Protein AF-A0A7X7X9L6-F1 (afdb_monomer)

Radius of gyration: 16.78 Å; Cα contacts (8 Å, |Δi|>4): 197; chains: 1; bounding box: 38×31×45 Å

Foldseek 3Di:
DKPDDQKDKAWDDAPDPDPPDRDDPFKTKIFIWGHDTPVGTDGPKIWMKGWDWDQDPPQGIWIWIFIDINNHTAKIWIARPVPRDTPDIDGPCPDDPDPD

Secondary structure (DSSP, 8-state):
--SS-SEEEEES--SSSSTT----SSEEEEEEEEESSSTTEEEEEEEEEEEEEEEETTTEEEEEEEEEETTEEEEEEEEETTT--EEEEEE---------

pLDDT: mean 84.01, std 15.4, range [44.22, 97.69]

Sequence (100 aa):
MASNYPIWHQVQACHYKSSKSYGGRNNSGETIYIGTSSKYSYKHCKILTTRREILHPKFGNCYIFRTSIDDIVLKESLVRIKDKQLVQQRTKLNRIKGLK

Structure (mmCIF, N/CA/C/O backbone):
data_AF-A0A7X7X9L6-F1
#
_entry.id   AF-A0A7X7X9L6-F1
#
loop_
_atom_site.group_PDB
_atom_site.id
_atom_site.type_symbol
_atom_site.label_atom_id
_atom_site.label_alt_id
_atom_site.label_comp_id
_atom_site.label_asym_id
_atom_site.label_entity_id
_atom_site.label_seq_id
_atom_site.pdbx_PDB_ins_code
_atom_site.Cartn_x
_atom_site.Cartn_y
_atom_site.Cartn_z
_atom_site.occupancy
_atom_site.B_iso_or_equiv
_atom_site.auth_seq_id
_atom_site.auth_comp_id
_atom_site.auth_asym_id
_atom_site.auth_atom_id
_atom_site.pdbx_PDB_model_num
ATOM 1 N N . MET A 1 1 ? 5.148 14.473 -21.235 1.00 44.22 1 MET A N 1
ATOM 2 C CA . MET A 1 1 ? 5.808 14.667 -19.923 1.00 44.22 1 MET A CA 1
ATOM 3 C C . MET A 1 1 ? 6.693 13.468 -19.611 1.00 44.22 1 MET A C 1
ATOM 5 O O . MET A 1 1 ? 6.404 12.695 -18.715 1.00 44.22 1 MET A O 1
ATOM 9 N N . ALA A 1 2 ? 7.740 13.272 -20.401 1.00 48.62 2 ALA A N 1
ATOM 10 C CA . ALA A 1 2 ? 8.668 12.166 -20.216 1.00 48.62 2 ALA A CA 1
ATOM 11 C C . ALA A 1 2 ? 10.023 12.645 -20.713 1.00 48.62 2 ALA A C 1
ATOM 13 O O . ALA A 1 2 ? 10.366 12.503 -21.884 1.00 48.62 2 ALA A O 1
ATOM 14 N N . SER A 1 3 ? 10.705 13.357 -19.834 1.00 47.53 3 SER A N 1
ATOM 15 C CA . SER A 1 3 ? 11.999 13.957 -20.090 1.00 47.53 3 SER A CA 1
ATOM 16 C C . SER A 1 3 ? 12.734 13.941 -18.751 1.00 47.53 3 SER A C 1
ATOM 18 O O . SER A 1 3 ? 12.239 14.492 -17.773 1.00 47.53 3 SER A O 1
ATOM 20 N N . ASN A 1 4 ? 13.867 13.238 -18.718 1.00 61.69 4 ASN A N 1
ATOM 21 C CA . ASN A 1 4 ? 14.915 13.252 -17.690 1.00 61.69 4 ASN A CA 1
ATOM 22 C C . ASN A 1 4 ? 14.798 12.485 -16.362 1.00 61.69 4 ASN A C 1
ATOM 24 O O . ASN A 1 4 ? 15.796 12.456 -15.645 1.00 61.69 4 ASN A O 1
ATOM 28 N N . TYR A 1 5 ? 13.692 11.822 -16.022 1.00 76.94 5 TYR A N 1
ATOM 29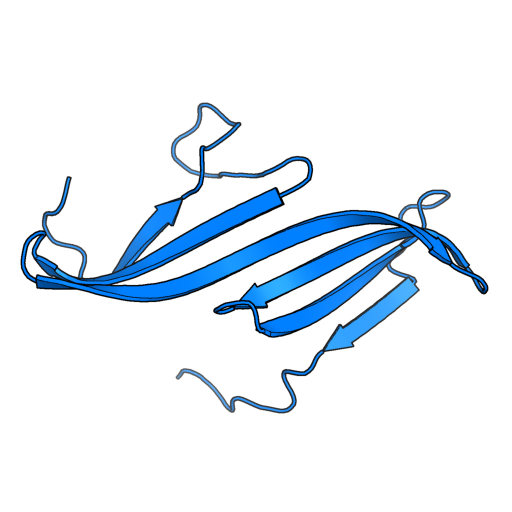 C CA . TYR A 1 5 ? 13.625 11.069 -14.758 1.00 76.94 5 TYR A CA 1
ATOM 30 C C . TYR A 1 5 ? 13.682 9.554 -14.997 1.00 76.94 5 TYR A C 1
ATOM 32 O O . TYR A 1 5 ? 12.720 9.008 -15.540 1.00 76.94 5 TYR A O 1
ATOM 40 N N . PRO A 1 6 ? 14.771 8.863 -14.591 1.00 84.94 6 PRO A N 1
ATOM 41 C CA . PRO A 1 6 ? 14.909 7.418 -14.782 1.00 84.94 6 PRO A CA 1
ATOM 42 C C . PRO A 1 6 ? 13.925 6.596 -13.942 1.00 84.94 6 PRO A C 1
ATOM 44 O O . PRO A 1 6 ? 13.712 5.417 -14.214 1.00 84.94 6 PRO A O 1
ATOM 47 N N . ILE A 1 7 ? 13.335 7.221 -12.922 1.00 89.06 7 ILE A N 1
ATOM 48 C CA . ILE A 1 7 ? 12.261 6.691 -12.088 1.00 89.06 7 ILE A CA 1
ATOM 49 C C . ILE A 1 7 ? 11.192 7.776 -12.031 1.00 89.06 7 ILE A C 1
ATOM 51 O O . ILE A 1 7 ? 11.494 8.918 -11.680 1.00 89.06 7 ILE A O 1
ATOM 55 N N . TRP A 1 8 ? 9.952 7.445 -12.373 1.00 86.00 8 TRP A N 1
ATOM 56 C CA . TRP A 1 8 ? 8.843 8.389 -12.282 1.00 86.00 8 TRP A CA 1
ATOM 57 C C . TRP A 1 8 ? 7.541 7.694 -11.882 1.00 86.00 8 TRP A C 1
ATOM 59 O O . TRP A 1 8 ? 7.342 6.501 -12.111 1.00 86.00 8 TRP A O 1
ATOM 69 N N . HIS A 1 9 ? 6.660 8.457 -11.239 1.00 87.19 9 HIS A N 1
ATOM 70 C CA . HIS A 1 9 ? 5.445 7.952 -10.610 1.00 87.19 9 HIS A CA 1
ATOM 71 C C . HIS A 1 9 ? 4.218 8.469 -11.359 1.00 87.19 9 HIS A C 1
ATOM 73 O O . HIS A 1 9 ? 3.996 9.677 -11.460 1.00 87.19 9 HIS A O 1
ATOM 79 N N . GLN A 1 10 ? 3.390 7.556 -11.855 1.00 86.94 10 GLN A N 1
ATOM 80 C CA . GLN A 1 10 ? 2.067 7.871 -12.371 1.00 86.94 10 GLN A CA 1
ATOM 81 C C . GLN A 1 10 ? 1.038 7.713 -11.252 1.00 86.94 10 GLN A C 1
ATOM 83 O O . GLN A 1 10 ? 0.640 6.601 -10.903 1.00 86.94 10 GLN A O 1
ATOM 88 N N . VAL A 1 11 ? 0.594 8.833 -10.691 1.00 84.31 11 VAL A N 1
ATOM 89 C CA . VAL A 1 11 ? -0.365 8.861 -9.580 1.00 84.31 11 VAL A CA 1
ATOM 90 C C . VAL A 1 11 ? -1.800 8.691 -10.086 1.00 84.31 11 VAL A C 1
ATOM 92 O O . VAL A 1 11 ? -2.215 9.334 -11.052 1.00 84.31 11 VAL A O 1
ATOM 95 N N . GLN A 1 12 ? -2.593 7.857 -9.409 1.00 74.31 12 GLN A N 1
ATOM 96 C CA . GLN A 1 12 ? -4.025 7.714 -9.663 1.00 74.31 12 GLN A CA 1
ATOM 97 C C . GLN A 1 12 ? -4.775 8.924 -9.076 1.00 74.31 12 GLN A C 1
ATOM 99 O O . GLN A 1 12 ? -5.144 8.902 -7.910 1.00 74.31 12 GLN A O 1
ATOM 104 N N . ALA A 1 13 ? -4.960 9.969 -9.893 1.00 61.16 13 ALA A N 1
ATOM 105 C CA . ALA A 1 13 ? -5.709 11.208 -9.629 1.00 61.16 13 ALA A CA 1
ATOM 106 C C . ALA A 1 13 ? -5.458 11.867 -8.252 1.00 61.16 13 ALA A C 1
ATOM 108 O O . ALA A 1 13 ? -6.021 11.485 -7.227 1.00 61.16 13 ALA A O 1
ATOM 109 N N . CYS A 1 14 ? -4.678 12.950 -8.232 1.00 56.47 14 CYS A N 1
ATOM 110 C CA . CYS A 1 14 ? -4.564 13.804 -7.052 1.00 56.47 14 CYS A CA 1
ATOM 111 C C . CYS A 1 14 ? -5.927 14.440 -6.731 1.00 56.47 14 CYS A C 1
ATOM 113 O O . CYS A 1 14 ? -6.395 15.307 -7.465 1.00 56.47 14 CYS A O 1
ATOM 115 N N . HIS A 1 15 ? -6.549 14.076 -5.607 1.00 58.34 15 HIS A N 1
ATOM 116 C CA . HIS A 1 15 ? -7.723 14.805 -5.105 1.00 58.34 15 HIS A CA 1
ATOM 117 C C . HIS A 1 15 ? -7.378 16.211 -4.575 1.00 58.34 15 HIS A C 1
ATOM 119 O O . HIS A 1 15 ? -8.274 17.001 -4.287 1.00 58.34 15 HIS A O 1
ATOM 125 N N . TYR A 1 16 ? -6.088 16.538 -4.460 1.00 56.91 16 TYR A N 1
ATOM 126 C CA . TYR A 1 16 ? -5.587 17.824 -3.990 1.00 56.91 16 TYR A CA 1
ATOM 127 C C . TYR A 1 16 ? -4.936 18.590 -5.151 1.00 56.91 16 TYR A C 1
ATOM 129 O O . TYR A 1 16 ? -4.123 18.039 -5.886 1.00 56.91 16 TYR A O 1
ATOM 137 N N . LYS A 1 17 ? -5.294 19.871 -5.315 1.00 51.88 17 LYS A N 1
ATOM 138 C CA . LYS A 1 17 ? -4.828 20.765 -6.399 1.00 51.88 17 LYS A CA 1
ATOM 139 C C . LYS A 1 17 ? -3.364 21.231 -6.268 1.00 51.88 17 LYS A C 1
ATOM 141 O O . LYS A 1 17 ? -2.947 22.100 -7.027 1.00 51.88 17 LYS A O 1
ATOM 146 N N . SER A 1 18 ? -2.583 20.716 -5.315 1.00 56.97 18 SER A N 1
ATOM 147 C CA . SER A 1 18 ? -1.195 21.143 -5.106 1.00 56.97 18 SER A CA 1
ATOM 148 C C . SER A 1 18 ? -0.200 20.097 -5.611 1.00 56.97 18 SER A C 1
ATOM 150 O O . SER A 1 18 ? -0.351 18.897 -5.409 1.00 56.97 18 SER A O 1
ATOM 152 N N . SER A 1 19 ? 0.854 20.572 -6.270 1.00 53.75 19 SER A N 1
ATOM 153 C CA . SER A 1 19 ? 1.868 19.770 -6.967 1.00 53.75 19 SER A CA 1
ATOM 154 C C . SER A 1 19 ? 2.823 18.980 -6.059 1.00 53.75 19 SER A C 1
ATOM 156 O O . SER A 1 19 ? 3.753 18.362 -6.567 1.00 53.75 19 SER A O 1
ATOM 158 N N . LYS A 1 20 ? 2.637 19.007 -4.731 1.00 60.38 20 LYS A N 1
ATOM 159 C CA . LYS A 1 20 ? 3.615 18.477 -3.759 1.00 60.38 20 LYS A CA 1
ATOM 160 C C . LYS A 1 20 ? 3.125 17.292 -2.930 1.00 60.38 20 LYS A C 1
ATOM 162 O O . LYS A 1 20 ? 3.954 16.530 -2.447 1.00 60.38 20 LYS A O 1
ATOM 167 N N . SER A 1 21 ? 1.813 17.109 -2.796 1.00 61.81 21 SER A N 1
ATOM 168 C CA . SER A 1 21 ? 1.240 16.012 -2.015 1.00 61.81 21 SER A CA 1
ATOM 169 C C . SER A 1 21 ? -0.035 15.518 -2.675 1.00 61.81 21 SER A C 1
ATOM 171 O O . SER A 1 21 ? -0.911 16.309 -3.020 1.00 61.81 21 SER A O 1
ATOM 173 N N . TYR A 1 22 ? -0.164 14.203 -2.811 1.00 72.62 22 TYR A N 1
ATOM 174 C CA . TYR A 1 22 ? -1.383 13.566 -3.285 1.00 72.62 22 TYR A CA 1
ATOM 175 C C . TYR A 1 22 ? -1.918 12.613 -2.219 1.00 72.62 22 TYR A C 1
ATOM 177 O O . TYR A 1 22 ? -1.177 12.094 -1.387 1.00 72.62 22 TYR A O 1
ATOM 185 N N . GLY A 1 23 ? -3.230 12.412 -2.214 1.00 72.50 23 GLY A N 1
ATOM 186 C CA . GLY A 1 23 ? -3.885 11.547 -1.248 1.00 72.50 23 GLY A CA 1
ATOM 187 C C . GLY A 1 23 ? -5.237 11.092 -1.764 1.00 72.50 23 GLY A C 1
ATOM 188 O O . GLY A 1 23 ? -5.867 11.771 -2.576 1.00 72.50 23 GLY A O 1
ATOM 189 N N . GLY A 1 24 ? -5.668 9.933 -1.280 1.00 80.50 24 GLY A N 1
ATOM 190 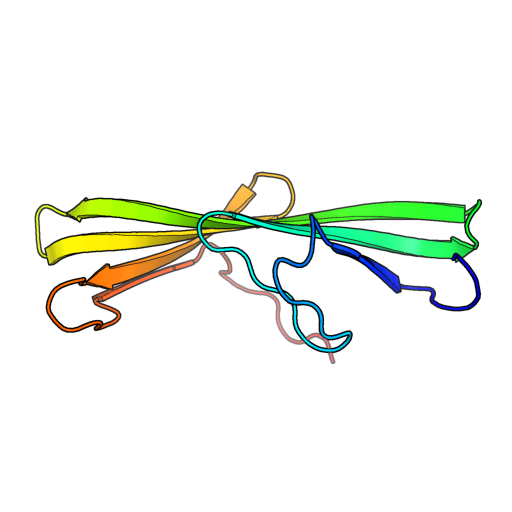C CA . GLY A 1 24 ? -6.945 9.323 -1.620 1.00 80.50 24 GLY A CA 1
ATOM 191 C C . GLY A 1 24 ? -7.808 9.103 -0.385 1.00 80.50 24 GLY A C 1
ATOM 192 O O . GLY A 1 24 ? -7.308 8.688 0.659 1.00 80.50 24 GLY A O 1
ATOM 193 N N . ARG A 1 25 ? -9.121 9.348 -0.497 1.00 84.00 25 ARG A N 1
ATOM 194 C CA . ARG A 1 25 ? -10.061 9.144 0.623 1.00 84.00 25 ARG A CA 1
ATOM 195 C C . ARG A 1 25 ? -10.180 7.666 0.998 1.00 84.00 25 ARG A C 1
ATOM 197 O O . ARG A 1 25 ? -10.126 7.325 2.173 1.00 84.00 25 ARG A O 1
ATOM 204 N N . ASN A 1 26 ? -10.369 6.800 0.002 1.00 88.81 26 ASN A N 1
ATOM 205 C CA . ASN A 1 26 ? -10.584 5.362 0.207 1.00 88.81 26 ASN A CA 1
ATOM 206 C C . ASN A 1 26 ? -9.561 4.493 -0.525 1.00 88.81 26 ASN A C 1
ATOM 208 O O . ASN A 1 26 ? -9.264 3.399 -0.056 1.00 88.81 26 ASN A O 1
ATOM 212 N N . ASN A 1 27 ? -9.036 4.960 -1.655 1.00 89.31 27 ASN A N 1
ATOM 213 C CA . ASN A 1 27 ? -8.000 4.292 -2.429 1.00 89.31 27 ASN A CA 1
ATOM 214 C C . ASN A 1 27 ? -6.973 5.356 -2.819 1.00 89.31 27 ASN A C 1
ATOM 216 O O . ASN A 1 27 ? -7.365 6.422 -3.287 1.00 89.31 27 ASN A O 1
ATOM 220 N N . SER A 1 28 ? -5.695 5.070 -2.620 1.00 89.94 28 SER A N 1
ATOM 221 C CA . SER A 1 28 ? -4.578 5.905 -3.051 1.00 89.94 28 SER A CA 1
ATOM 222 C C . SER A 1 28 ? -3.555 4.990 -3.696 1.00 89.94 28 SER A C 1
ATOM 224 O O . SER A 1 28 ? -3.071 4.067 -3.038 1.00 89.94 28 SER A O 1
ATOM 226 N N . GLY A 1 29 ? -3.261 5.200 -4.973 1.00 90.06 29 GLY A N 1
ATOM 227 C CA . GLY A 1 29 ? -2.367 4.325 -5.713 1.00 90.06 29 GLY A CA 1
ATOM 228 C C . GLY A 1 29 ? -1.521 5.071 -6.725 1.00 90.06 29 GLY A C 1
ATOM 229 O O . GLY A 1 29 ? -1.869 6.160 -7.179 1.00 90.06 29 GLY A O 1
ATOM 230 N N . GLU A 1 30 ? -0.408 4.453 -7.078 1.00 91.81 30 GLU A N 1
ATOM 231 C CA . GLU A 1 30 ? 0.521 4.937 -8.083 1.00 91.81 30 GLU A CA 1
ATOM 232 C C . GLU A 1 30 ? 1.125 3.760 -8.843 1.00 91.81 30 GLU A C 1
ATOM 234 O O . GLU A 1 30 ? 1.213 2.637 -8.342 1.00 91.81 30 GLU A O 1
ATOM 239 N N . THR A 1 31 ? 1.523 4.018 -10.080 1.00 91.75 31 THR A N 1
ATOM 240 C CA . THR A 1 31 ? 2.326 3.087 -10.867 1.00 91.75 31 THR A CA 1
ATOM 241 C C . THR A 1 31 ? 3.710 3.683 -11.033 1.00 91.75 31 THR A C 1
ATOM 243 O O . THR A 1 31 ? 3.847 4.808 -11.509 1.00 91.75 31 THR A O 1
ATOM 246 N N . ILE A 1 32 ? 4.724 2.935 -10.616 1.00 92.19 32 ILE A N 1
ATOM 247 C CA . ILE A 1 32 ? 6.123 3.317 -10.752 1.00 92.19 32 ILE A CA 1
ATOM 248 C C . ILE A 1 32 ? 6.608 2.819 -12.105 1.00 92.19 32 ILE A C 1
ATOM 250 O O . ILE A 1 32 ? 6.464 1.639 -12.436 1.00 92.19 32 ILE A O 1
ATOM 254 N N . TYR A 1 33 ? 7.196 3.724 -12.872 1.00 92.12 33 TYR A N 1
ATOM 255 C CA . TYR A 1 33 ? 7.860 3.432 -14.129 1.00 92.12 33 TYR A CA 1
ATOM 256 C C . TYR A 1 33 ? 9.359 3.667 -13.984 1.00 92.12 33 TYR A C 1
ATOM 258 O O . TYR A 1 33 ? 9.791 4.580 -13.277 1.00 92.12 33 TYR A O 1
ATOM 266 N N . ILE A 1 34 ? 10.143 2.845 -14.677 1.00 92.75 34 ILE A N 1
ATOM 267 C CA . ILE A 1 34 ? 11.600 2.957 -14.743 1.00 92.75 34 ILE A CA 1
ATOM 268 C C . ILE A 1 34 ? 12.079 2.959 -16.191 1.00 92.75 34 ILE A C 1
ATOM 270 O O . ILE A 1 34 ? 11.498 2.285 -17.044 1.00 92.75 34 ILE A O 1
ATOM 274 N N . GLY A 1 35 ? 13.162 3.682 -16.458 1.00 87.50 35 GLY A N 1
ATOM 275 C CA . GLY A 1 35 ? 13.857 3.672 -17.742 1.00 87.50 35 GLY A CA 1
ATOM 276 C C . GLY A 1 35 ? 14.199 5.065 -18.262 1.00 87.50 35 GLY A C 1
ATOM 277 O O . GLY A 1 35 ? 13.971 6.069 -17.604 1.00 87.50 35 GLY A O 1
ATOM 278 N N . THR A 1 36 ? 14.825 5.142 -19.432 1.00 79.69 36 THR A N 1
ATOM 279 C CA . THR A 1 36 ? 15.597 6.331 -19.842 1.00 79.69 36 THR A CA 1
ATOM 280 C C . THR A 1 36 ? 14.810 7.357 -20.654 1.00 79.69 36 THR A C 1
ATOM 282 O O . THR A 1 36 ? 15.297 8.461 -20.890 1.00 79.69 36 THR A O 1
ATOM 285 N N . SER A 1 37 ? 13.599 7.026 -21.110 1.00 76.00 37 SER A N 1
ATOM 286 C CA . SER A 1 37 ? 12.767 7.940 -21.902 1.00 76.00 37 SER A CA 1
ATOM 287 C C . SER A 1 37 ? 11.283 7.574 -21.841 1.00 76.00 37 SER A C 1
ATOM 289 O O . SER A 1 37 ? 10.922 6.515 -21.333 1.00 76.00 37 SER A O 1
ATOM 291 N N . SER A 1 38 ? 10.414 8.408 -22.430 1.00 70.38 38 SER A N 1
ATOM 292 C CA . SER A 1 38 ? 8.984 8.086 -22.639 1.00 70.38 38 SER A CA 1
ATOM 293 C C . SER A 1 38 ? 8.782 6.759 -23.349 1.00 70.38 38 SER A C 1
ATOM 295 O O . SER A 1 38 ? 7.866 6.016 -23.018 1.00 70.38 38 SER A O 1
ATOM 297 N N . LYS A 1 39 ? 9.608 6.509 -24.368 1.00 79.88 39 LYS A N 1
ATOM 298 C CA . LYS A 1 39 ? 9.523 5.324 -25.223 1.00 79.88 39 LYS A CA 1
ATOM 299 C C . LYS A 1 39 ? 10.163 4.104 -24.562 1.00 79.88 39 LYS A C 1
ATOM 301 O O . LYS A 1 39 ? 9.767 2.986 -24.853 1.00 79.88 39 LYS A O 1
ATOM 306 N N . TYR A 1 40 ? 11.115 4.327 -23.657 1.00 84.56 40 TYR A N 1
ATOM 307 C CA . TYR A 1 40 ? 11.829 3.291 -22.909 1.00 84.56 40 TYR A CA 1
ATOM 308 C C . TYR A 1 40 ? 11.469 3.338 -21.422 1.00 84.56 40 TYR A C 1
ATOM 310 O O . TYR A 1 40 ? 12.356 3.284 -20.577 1.00 84.56 40 TYR A O 1
ATOM 318 N N . SER A 1 41 ? 10.181 3.501 -21.105 1.00 86.56 41 SER A N 1
ATOM 319 C CA . SER A 1 41 ? 9.657 3.427 -19.739 1.00 86.56 41 SER A CA 1
ATOM 320 C C . SER A 1 41 ? 8.900 2.118 -19.554 1.00 86.56 41 SER A C 1
ATOM 322 O O . SER A 1 41 ? 7.931 1.849 -20.261 1.00 86.56 41 SER A O 1
ATOM 324 N N . TYR A 1 42 ? 9.315 1.326 -18.574 1.00 90.75 42 TYR A N 1
ATOM 325 C CA . TYR A 1 42 ? 8.705 0.049 -18.227 1.00 90.75 42 TYR A CA 1
ATOM 326 C C . TYR A 1 42 ? 7.997 0.169 -16.886 1.00 90.75 42 TYR A C 1
ATOM 328 O O . TYR A 1 42 ? 8.519 0.785 -15.955 1.00 90.75 42 TYR A O 1
ATOM 336 N N . LYS A 1 43 ? 6.809 -0.429 -16.774 1.00 92.50 43 LYS A N 1
ATOM 337 C CA . LYS A 1 43 ? 6.122 -0.543 -15.487 1.00 92.50 43 LYS A CA 1
ATOM 338 C C . LYS A 1 43 ? 6.991 -1.392 -14.559 1.00 92.50 43 LYS A C 1
ATOM 340 O O . LYS A 1 43 ? 7.240 -2.555 -14.856 1.00 92.50 43 LYS A O 1
ATOM 345 N N . HIS A 1 44 ? 7.427 -0.808 -13.451 1.00 94.31 44 HIS A N 1
ATOM 346 C CA . HIS A 1 44 ? 8.188 -1.513 -12.430 1.00 94.31 44 HIS A CA 1
ATOM 347 C C . HIS A 1 44 ? 7.253 -2.205 -11.443 1.00 94.31 44 HIS A C 1
ATOM 349 O O . HIS A 1 44 ? 7.314 -3.419 -11.293 1.00 94.31 44 HIS A O 1
ATOM 355 N N . CYS A 1 45 ? 6.361 -1.439 -10.813 1.00 94.81 45 CYS A N 1
ATOM 356 C CA . CYS A 1 45 ? 5.360 -1.969 -9.896 1.00 94.81 45 CYS A CA 1
ATOM 357 C C . CYS A 1 45 ? 4.188 -0.997 -9.737 1.00 94.81 45 CYS A C 1
ATOM 359 O O . CYS A 1 45 ? 4.272 0.189 -10.073 1.00 94.81 45 CYS A O 1
ATOM 361 N N . LYS A 1 46 ? 3.069 -1.498 -9.220 1.00 94.00 46 LYS A N 1
ATOM 362 C CA . LYS A 1 46 ? 1.927 -0.687 -8.794 1.00 94.00 46 LYS A CA 1
ATOM 363 C C . LYS A 1 46 ? 1.800 -0.741 -7.282 1.00 94.00 46 LYS A C 1
ATOM 365 O O . LYS A 1 46 ? 1.610 -1.818 -6.727 1.00 94.00 46 LYS A O 1
ATOM 370 N N . ILE A 1 47 ? 1.824 0.416 -6.632 1.00 94.25 47 ILE A N 1
ATOM 371 C CA . ILE A 1 47 ? 1.568 0.542 -5.197 1.00 94.25 47 ILE A CA 1
ATOM 372 C C . ILE A 1 47 ? 0.124 0.994 -5.010 1.00 94.25 47 ILE A C 1
ATOM 374 O O . ILE A 1 47 ? -0.319 1.969 -5.615 1.00 94.25 47 ILE A O 1
ATOM 378 N N . LEU A 1 48 ? -0.629 0.296 -4.166 1.00 93.44 48 LEU A N 1
ATOM 379 C CA . LEU A 1 48 ? -2.008 0.650 -3.842 1.00 93.44 48 LEU A CA 1
ATOM 380 C C . LEU A 1 48 ? -2.241 0.529 -2.342 1.00 93.44 48 LEU A C 1
ATOM 382 O O . LEU A 1 48 ? -2.068 -0.543 -1.764 1.00 93.44 48 LEU A O 1
ATOM 386 N N . THR A 1 49 ? -2.703 1.617 -1.734 1.00 94.62 49 THR A N 1
ATOM 387 C CA . THR A 1 49 ? -3.211 1.639 -0.365 1.00 94.62 49 THR A CA 1
ATOM 388 C C . THR A 1 49 ? -4.717 1.856 -0.372 1.00 94.62 49 THR A C 1
ATOM 390 O O . THR A 1 49 ? -5.227 2.796 -0.981 1.00 94.62 49 THR A O 1
ATOM 393 N N . THR A 1 50 ? -5.444 0.991 0.325 1.00 94.94 50 THR A N 1
ATOM 394 C CA . THR A 1 50 ? -6.898 1.089 0.485 1.00 94.94 50 THR A CA 1
ATOM 395 C C . THR A 1 50 ? -7.263 1.301 1.944 1.00 94.94 50 THR A C 1
ATOM 397 O O . THR A 1 50 ? -6.569 0.816 2.833 1.00 94.94 50 THR A O 1
ATOM 400 N N . ARG A 1 51 ? -8.364 2.015 2.183 1.00 95.50 51 ARG A N 1
ATOM 401 C CA . ARG A 1 51 ? -9.003 2.210 3.485 1.00 95.50 51 ARG A CA 1
ATOM 402 C C . ARG A 1 51 ? -10.428 1.680 3.419 1.00 95.50 51 ARG A C 1
ATOM 404 O O . ARG A 1 51 ? -11.191 2.087 2.538 1.00 95.50 51 ARG A O 1
ATOM 411 N N . ARG A 1 52 ? -10.802 0.806 4.348 1.00 96.31 52 ARG A N 1
ATOM 412 C CA . ARG A 1 52 ? -12.177 0.312 4.520 1.00 96.31 52 ARG A CA 1
ATOM 413 C C . ARG A 1 52 ? -12.564 0.379 5.990 1.00 96.31 52 ARG A C 1
ATOM 415 O O . ARG A 1 52 ? -11.698 0.291 6.851 1.00 96.31 52 ARG A O 1
ATOM 422 N N . GLU A 1 53 ? -13.843 0.560 6.267 1.00 97.19 53 GLU A N 1
ATOM 423 C CA . GLU A 1 53 ? -14.387 0.424 7.616 1.00 97.19 53 GLU A CA 1
ATOM 424 C C . GLU A 1 53 ? -14.790 -1.034 7.849 1.00 97.19 53 GLU A C 1
ATOM 426 O O . GLU A 1 53 ? -15.329 -1.675 6.948 1.00 97.19 53 GLU A O 1
ATOM 431 N N . ILE A 1 54 ? -14.473 -1.567 9.027 1.00 96.81 54 ILE A N 1
ATOM 432 C CA . ILE A 1 54 ? -14.799 -2.934 9.435 1.00 96.81 54 ILE A CA 1
ATOM 433 C C . ILE A 1 54 ? -15.229 -2.972 10.905 1.00 96.81 54 ILE A C 1
ATOM 435 O O . ILE A 1 54 ? -14.774 -2.164 11.718 1.00 96.81 54 ILE A O 1
ATOM 439 N N . LEU A 1 55 ? -16.029 -3.974 11.266 1.00 96.69 55 LEU A N 1
ATOM 440 C CA . LEU A 1 55 ? -16.288 -4.337 12.657 1.00 96.69 55 LEU A CA 1
ATOM 441 C C . LEU A 1 55 ? -15.295 -5.427 13.081 1.00 96.69 55 LEU A C 1
ATOM 443 O O . LEU A 1 55 ? -15.398 -6.573 12.647 1.00 96.69 55 LEU A O 1
ATOM 447 N N . HIS A 1 56 ? -14.303 -5.076 13.902 1.00 94.00 56 HIS A N 1
ATOM 448 C CA . HIS A 1 56 ? -13.308 -6.029 14.393 1.00 94.00 56 HIS A CA 1
ATOM 449 C C . HIS A 1 56 ? -13.784 -6.683 15.702 1.00 94.00 56 HIS A C 1
ATOM 451 O O . HIS A 1 56 ? -14.111 -5.953 16.643 1.00 94.00 56 HIS A O 1
ATOM 457 N N . PRO A 1 57 ? -13.729 -8.022 15.846 1.00 93.88 57 PRO A N 1
ATOM 458 C CA . PRO A 1 57 ? -14.316 -8.734 16.989 1.00 93.88 57 PRO A CA 1
ATOM 459 C C . PRO A 1 57 ? -13.752 -8.296 18.348 1.00 93.88 57 PRO A C 1
ATOM 461 O O . PRO A 1 57 ? -14.473 -8.256 19.335 1.00 93.88 57 PRO A O 1
ATOM 464 N N . LYS A 1 58 ? -12.464 -7.923 18.401 1.00 94.50 58 LYS A N 1
ATOM 465 C CA . LYS A 1 58 ? -11.792 -7.470 19.634 1.00 94.50 58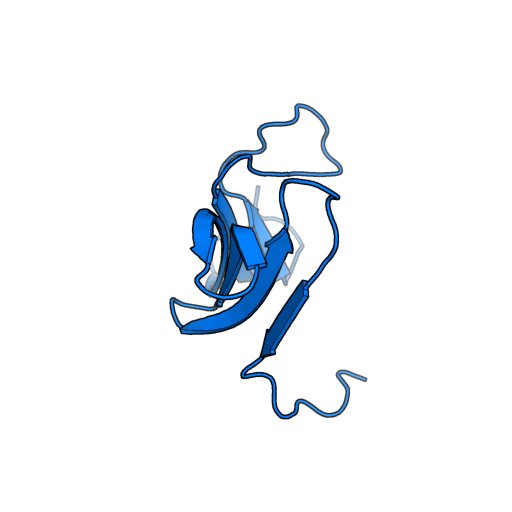 LYS A CA 1
ATOM 466 C C . LYS A 1 58 ? -11.803 -5.951 19.847 1.00 94.50 58 LYS A C 1
ATOM 468 O O . LYS A 1 58 ? -11.675 -5.489 20.974 1.00 94.50 58 LYS A O 1
ATOM 473 N N . PHE A 1 59 ? -11.875 -5.163 18.773 1.00 92.06 59 PHE A N 1
ATOM 474 C CA . PHE A 1 59 ? -11.567 -3.724 18.823 1.00 92.06 59 PHE A CA 1
ATOM 475 C C . PHE A 1 59 ? -12.755 -2.826 18.449 1.00 92.06 59 PHE A C 1
ATOM 477 O O . PHE A 1 59 ? -12.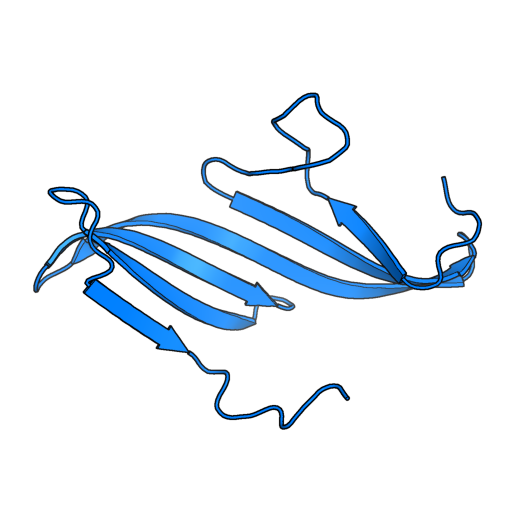640 -1.605 18.551 1.00 92.06 59 PHE A O 1
ATOM 484 N N . GLY A 1 60 ? -13.891 -3.411 18.053 1.00 94.44 60 GLY A N 1
ATOM 485 C CA . GLY A 1 60 ? -15.058 -2.679 17.566 1.00 94.44 60 GLY A CA 1
ATOM 486 C C . GLY A 1 60 ? -14.823 -2.079 16.178 1.00 94.44 60 GLY A C 1
ATOM 487 O O . GLY A 1 60 ? -14.052 -2.617 15.379 1.00 94.44 60 GLY A O 1
ATOM 488 N N . ASN A 1 61 ? -15.484 -0.958 15.886 1.00 97.50 61 ASN A N 1
ATOM 489 C CA . ASN A 1 61 ? -15.376 -0.275 14.595 1.00 97.50 61 ASN A CA 1
ATOM 490 C C . ASN A 1 61 ? -13.947 0.231 14.348 1.00 97.50 61 ASN A C 1
ATOM 49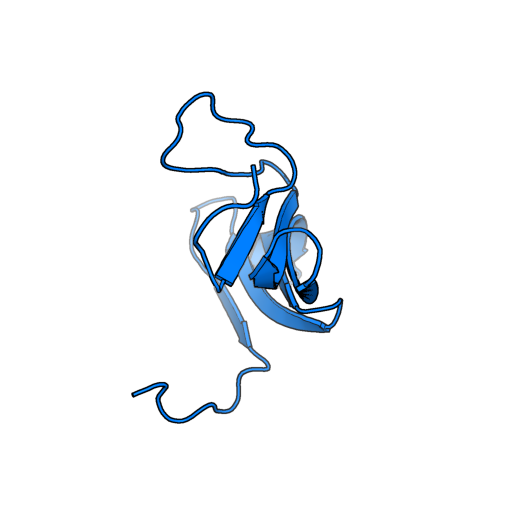2 O O . ASN A 1 61 ? -13.404 1.030 15.121 1.00 97.50 61 ASN A O 1
ATOM 496 N N . CYS A 1 62 ? -13.343 -0.228 13.254 1.00 97.31 62 CYS A N 1
ATOM 497 C CA . CYS A 1 62 ? -11.977 0.091 12.859 1.00 97.31 62 CYS A CA 1
ATOM 498 C C . CYS A 1 62 ? -11.910 0.480 11.382 1.00 97.31 62 CYS A C 1
ATOM 500 O O . CYS A 1 62 ? -12.622 -0.069 10.545 1.00 97.31 62 CYS A O 1
ATOM 502 N N . TYR A 1 63 ? -10.967 1.353 11.042 1.00 97.62 63 TYR A N 1
ATOM 503 C CA . TYR A 1 63 ? -10.456 1.451 9.686 1.00 97.62 63 TYR A CA 1
ATOM 504 C C . TYR A 1 63 ? -9.350 0.425 9.483 1.00 97.62 63 TYR A C 1
ATOM 506 O O . TYR A 1 63 ? -8.362 0.410 10.218 1.00 97.62 63 TYR A O 1
ATOM 514 N N . ILE A 1 64 ? -9.502 -0.404 8.458 1.00 97.00 64 ILE A N 1
ATOM 515 C CA . ILE A 1 64 ? -8.443 -1.264 7.957 1.00 97.00 64 ILE A CA 1
ATOM 516 C C . ILE A 1 64 ? -7.772 -0.584 6.769 1.00 97.00 64 ILE A C 1
ATOM 518 O O . ILE A 1 64 ? -8.421 -0.195 5.794 1.00 97.00 64 ILE A O 1
ATOM 522 N N . PHE A 1 65 ? -6.459 -0.432 6.876 1.00 96.88 65 PHE A N 1
ATOM 523 C CA . PHE A 1 65 ? -5.594 0.053 5.818 1.00 96.88 65 PHE A CA 1
ATOM 524 C C . PHE A 1 65 ? -4.804 -1.119 5.267 1.00 96.88 65 PHE A C 1
ATOM 526 O O . PHE A 1 65 ? -4.153 -1.827 6.033 1.00 96.88 65 PHE A O 1
ATOM 533 N N . ARG A 1 66 ? -4.845 -1.324 3.953 1.00 96.00 66 ARG A N 1
ATOM 534 C CA . ARG A 1 66 ? -4.057 -2.359 3.277 1.00 96.00 66 ARG A CA 1
ATOM 535 C C . ARG A 1 66 ? -3.211 -1.726 2.202 1.00 96.00 66 ARG A C 1
ATOM 537 O O . ARG A 1 66 ? -3.766 -1.119 1.290 1.00 96.00 66 ARG A O 1
ATOM 544 N N . THR A 1 67 ? -1.903 -1.912 2.305 1.00 95.38 67 THR A N 1
ATOM 545 C CA . THR A 1 67 ? -0.943 -1.516 1.279 1.00 95.38 67 THR A CA 1
ATOM 546 C C . THR A 1 67 ? -0.475 -2.755 0.535 1.00 95.38 67 THR A C 1
ATOM 548 O O . THR A 1 67 ? -0.046 -3.743 1.139 1.00 95.38 67 THR A O 1
ATOM 551 N N . SER A 1 68 ? -0.568 -2.683 -0.784 1.00 94.75 68 SER A N 1
ATOM 552 C CA . SER A 1 68 ? -0.198 -3.736 -1.718 1.00 94.75 68 SER A CA 1
ATOM 553 C C . SER A 1 68 ? 0.791 -3.222 -2.751 1.00 94.75 68 SER A C 1
ATOM 555 O O . SER A 1 68 ? 0.749 -2.042 -3.107 1.00 94.75 68 SER A O 1
ATOM 557 N N . ILE A 1 69 ? 1.664 -4.117 -3.204 1.00 94.44 69 ILE A N 1
ATOM 558 C CA . ILE A 1 69 ? 2.530 -3.917 -4.365 1.00 94.44 69 ILE A CA 1
ATOM 559 C C . ILE A 1 69 ? 2.218 -5.049 -5.338 1.00 94.44 69 ILE A C 1
AT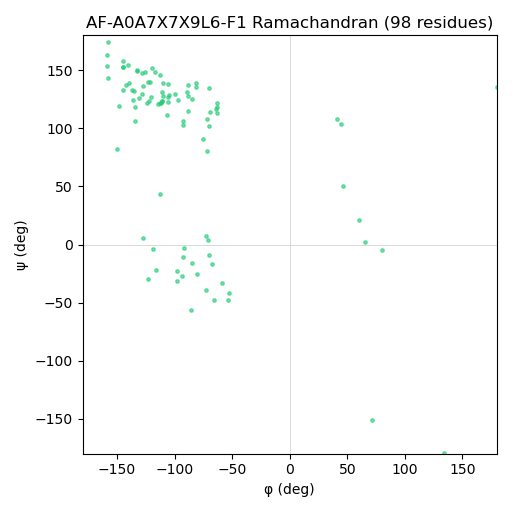OM 561 O O . ILE A 1 69 ? 2.254 -6.208 -4.931 1.00 94.44 69 ILE A O 1
ATOM 565 N N . ASP A 1 70 ? 1.846 -4.700 -6.570 1.00 93.56 70 ASP A N 1
ATOM 566 C CA . ASP A 1 70 ? 1.415 -5.644 -7.613 1.00 93.56 70 ASP A CA 1
ATOM 567 C C . ASP A 1 70 ? 0.401 -6.672 -7.086 1.00 93.56 70 ASP A C 1
ATOM 569 O O . ASP A 1 70 ? 0.564 -7.882 -7.207 1.00 93.56 70 ASP A O 1
ATOM 573 N N . ASP A 1 71 ? -0.636 -6.145 -6.427 1.00 92.19 71 ASP A N 1
ATOM 574 C CA . ASP A 1 71 ? -1.764 -6.883 -5.844 1.00 92.19 71 ASP A CA 1
ATOM 575 C C . ASP A 1 71 ? -1.406 -7.836 -4.682 1.00 92.19 71 ASP A C 1
ATOM 577 O O . ASP A 1 71 ? -2.283 -8.441 -4.060 1.00 92.19 71 ASP A O 1
ATOM 581 N N . ILE A 1 72 ? -0.136 -7.882 -4.268 1.00 93.56 72 ILE A N 1
ATOM 582 C CA . ILE A 1 72 ? 0.312 -8.585 -3.064 1.00 93.56 72 ILE A CA 1
ATOM 583 C C . ILE A 1 72 ? 0.217 -7.638 -1.867 1.00 93.56 72 ILE A C 1
ATOM 585 O O . ILE A 1 72 ? 0.948 -6.653 -1.771 1.00 93.56 72 ILE A O 1
ATOM 589 N N . VAL A 1 73 ? -0.662 -7.941 -0.905 1.00 94.19 73 VAL A N 1
ATOM 590 C CA . VAL A 1 73 ? -0.772 -7.171 0.348 1.00 94.19 73 VAL A CA 1
ATOM 591 C C . VAL A 1 73 ? 0.468 -7.399 1.213 1.00 94.19 73 VAL A C 1
ATOM 593 O O . VAL A 1 73 ? 0.692 -8.501 1.722 1.00 94.19 73 VAL A O 1
ATOM 596 N N . LEU A 1 74 ? 1.250 -6.338 1.409 1.00 94.00 74 LEU A N 1
ATOM 597 C CA . LEU A 1 74 ? 2.488 -6.363 2.190 1.00 94.00 74 LEU A CA 1
ATOM 598 C C . LEU A 1 74 ? 2.288 -5.874 3.617 1.00 94.00 74 LEU A C 1
ATOM 600 O O . LEU A 1 74 ? 2.982 -6.335 4.523 1.00 94.00 74 LEU A O 1
ATOM 604 N N . LYS A 1 75 ? 1.352 -4.947 3.828 1.00 95.25 75 LYS A N 1
ATOM 605 C CA . LYS A 1 75 ? 1.110 -4.345 5.135 1.00 95.25 75 LYS A CA 1
ATOM 606 C C . LYS A 1 75 ? -0.373 -4.114 5.362 1.00 95.25 75 LYS A C 1
ATOM 608 O O . LYS A 1 75 ? -1.086 -3.644 4.477 1.00 95.25 75 LYS A O 1
ATOM 613 N N . GLU A 1 76 ? -0.811 -4.430 6.569 1.00 96.31 76 GLU A N 1
ATOM 614 C CA . GLU A 1 76 ? -2.161 -4.188 7.051 1.00 96.31 76 GLU A CA 1
ATOM 615 C C . GLU A 1 76 ? -2.084 -3.458 8.394 1.00 96.31 76 GLU A C 1
ATOM 617 O O . GLU A 1 76 ? -1.373 -3.890 9.301 1.00 96.31 76 GLU A O 1
ATOM 622 N N . SER A 1 77 ? -2.817 -2.358 8.523 1.00 97.00 77 SER A N 1
ATOM 623 C CA . SER A 1 77 ? -2.901 -1.569 9.752 1.00 97.00 77 SER A CA 1
ATOM 624 C C . SER A 1 77 ? -4.360 -1.376 10.140 1.00 97.00 77 SER A C 1
ATOM 626 O O . SER A 1 77 ? -5.196 -1.063 9.295 1.00 97.00 77 SER A O 1
ATOM 628 N N . LEU A 1 78 ? -4.667 -1.538 11.422 1.00 97.19 78 LEU A N 1
ATOM 629 C CA . LEU A 1 78 ? -5.994 -1.325 11.989 1.00 97.19 78 LEU A CA 1
ATOM 630 C C . LEU A 1 78 ? -5.965 -0.114 12.909 1.00 97.19 78 LEU A C 1
ATOM 632 O O . LEU A 1 78 ? -5.218 -0.088 13.887 1.00 97.19 78 LEU A O 1
ATOM 636 N N . VAL A 1 79 ? -6.808 0.867 12.606 1.00 97.69 79 VAL A N 1
ATOM 637 C CA . VAL A 1 79 ? -7.002 2.068 13.419 1.00 97.69 79 VAL A CA 1
ATOM 638 C C . VAL A 1 79 ? -8.417 2.049 13.974 1.00 97.69 79 VAL A C 1
ATOM 640 O O . VAL A 1 79 ? -9.379 2.019 13.210 1.00 97.69 79 VAL A O 1
ATOM 643 N N . ARG A 1 80 ? -8.565 2.072 15.295 1.00 97.25 80 ARG A N 1
ATOM 644 C CA . ARG A 1 80 ? -9.877 2.105 15.947 1.00 97.25 80 ARG A CA 1
ATOM 645 C C . ARG A 1 80 ? -10.539 3.465 15.728 1.00 97.25 80 ARG A C 1
ATOM 647 O O . ARG A 1 80 ? -9.899 4.499 15.882 1.00 97.25 80 ARG A O 1
ATOM 654 N N . ILE A 1 81 ? -11.824 3.482 15.370 1.00 96.38 81 ILE A N 1
ATOM 655 C CA . ILE A 1 81 ? -12.523 4.727 15.000 1.00 96.38 81 ILE A CA 1
ATOM 656 C C . ILE A 1 81 ? -12.802 5.602 16.226 1.00 96.38 81 ILE A C 1
ATOM 658 O O . ILE A 1 81 ? -12.640 6.818 16.154 1.00 96.38 81 ILE A O 1
ATOM 662 N N . LYS A 1 82 ? -13.171 4.980 17.353 1.00 94.06 82 LYS A N 1
ATOM 663 C CA . LYS A 1 82 ? -13.569 5.671 18.592 1.00 94.06 82 LYS A CA 1
ATOM 664 C C . LYS A 1 82 ? -12.524 6.682 19.075 1.00 94.06 82 LYS A C 1
ATOM 666 O O . LYS A 1 82 ? -12.871 7.803 19.422 1.00 94.06 82 LYS A O 1
ATOM 671 N N . ASP A 1 83 ? -11.262 6.274 19.113 1.00 94.94 83 ASP A N 1
ATOM 672 C CA . ASP A 1 83 ? -10.156 7.024 19.718 1.00 94.94 83 ASP A CA 1
ATOM 673 C C . ASP A 1 83 ? -8.965 7.221 18.773 1.00 94.94 83 ASP A C 1
ATOM 675 O O . ASP A 1 83 ? -7.940 7.768 19.172 1.00 94.94 83 ASP A O 1
ATOM 679 N N . LYS A 1 84 ? -9.107 6.802 17.509 1.00 94.56 84 LYS A N 1
ATOM 680 C CA . LYS A 1 84 ? -8.111 6.976 16.442 1.00 94.56 84 L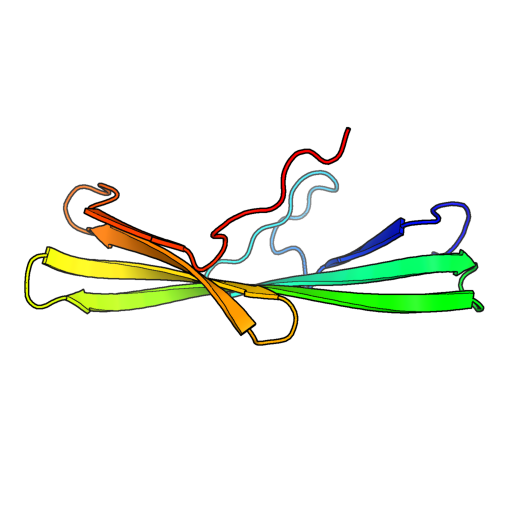YS A CA 1
ATOM 681 C C . LYS A 1 84 ? -6.768 6.301 16.745 1.00 94.56 8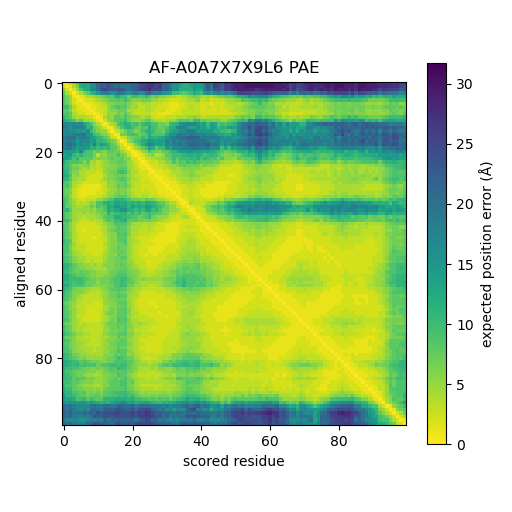4 LYS A C 1
ATOM 683 O O . LYS A 1 84 ? -5.756 6.655 16.143 1.00 94.56 84 LYS A O 1
ATOM 688 N N . GLN A 1 85 ? -6.747 5.314 17.644 1.00 96.00 85 GLN A N 1
ATOM 689 C CA . GLN A 1 85 ? -5.530 4.588 17.998 1.00 96.00 85 GLN A CA 1
ATOM 690 C C . GLN A 1 85 ? -5.208 3.493 16.977 1.00 96.00 85 GLN A C 1
ATOM 692 O O . GLN A 1 85 ? -6.090 2.751 16.540 1.00 96.00 85 GLN A O 1
ATOM 697 N N . LEU A 1 86 ? -3.927 3.355 16.631 1.00 96.25 86 LEU A N 1
ATOM 698 C CA . LEU A 1 86 ? -3.417 2.197 15.900 1.00 96.25 86 LEU A CA 1
ATOM 699 C C . LEU A 1 86 ? -3.407 0.991 16.848 1.00 96.25 86 LEU A C 1
ATOM 701 O O . LEU A 1 86 ? -2.598 0.931 17.768 1.00 96.25 86 LEU A O 1
ATOM 705 N N . VAL A 1 87 ? -4.312 0.039 16.630 1.00 96.50 87 VAL A N 1
ATOM 706 C CA . VAL A 1 87 ? -4.519 -1.101 17.542 1.00 96.50 87 VAL A CA 1
ATOM 707 C C . VAL A 1 87 ? -3.802 -2.366 17.092 1.00 96.50 87 VAL A C 1
ATOM 709 O O . VAL A 1 87 ? -3.536 -3.250 17.902 1.00 96.50 87 VAL A O 1
ATOM 712 N N . GLN A 1 88 ? -3.495 -2.479 15.801 1.00 94.69 88 GLN A N 1
ATOM 713 C CA . GLN A 1 88 ? -2.808 -3.644 15.263 1.00 94.69 88 GLN A CA 1
ATOM 714 C C . GLN A 1 88 ? -2.116 -3.302 13.949 1.00 94.69 88 GLN A C 1
ATOM 716 O O . GLN A 1 88 ? -2.649 -2.565 13.119 1.00 94.69 88 GLN A O 1
ATOM 721 N N . GLN A 1 89 ? -0.945 -3.897 13.739 1.0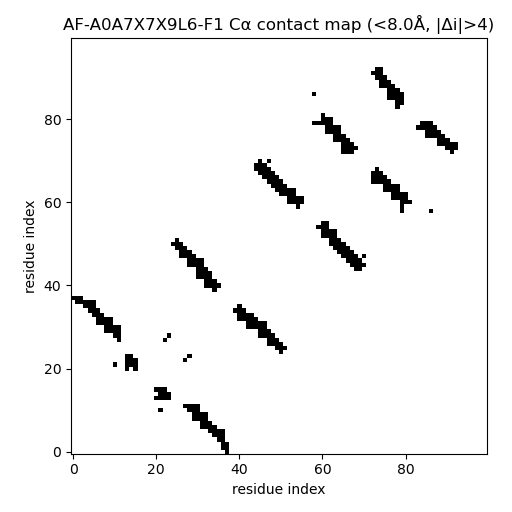0 94.44 89 GLN A N 1
ATOM 722 C CA . GLN A 1 89 ? -0.223 -3.826 12.480 1.00 94.44 89 GLN A CA 1
ATOM 723 C C . GLN A 1 89 ? 0.340 -5.203 12.133 1.00 94.44 89 GLN A C 1
ATOM 725 O O . GLN A 1 89 ? 0.936 -5.870 12.974 1.00 94.44 89 GLN A O 1
ATOM 730 N N . ARG A 1 90 ? 0.148 -5.623 10.886 1.00 92.69 90 ARG A N 1
ATOM 731 C CA . ARG A 1 90 ? 0.692 -6.856 10.317 1.00 92.69 90 ARG A CA 1
ATOM 732 C C . ARG A 1 90 ? 1.517 -6.497 9.096 1.00 92.69 90 ARG A C 1
ATOM 734 O O . ARG A 1 90 ? 1.138 -5.626 8.315 1.00 92.69 90 ARG A O 1
ATOM 741 N N . THR A 1 91 ? 2.647 -7.164 8.928 1.00 91.00 91 THR A N 1
ATOM 742 C CA . THR A 1 91 ? 3.523 -6.955 7.780 1.00 91.00 91 THR A CA 1
ATOM 743 C C . THR A 1 91 ? 4.053 -8.294 7.297 1.00 91.00 91 THR A C 1
ATOM 745 O O . THR A 1 91 ? 4.385 -9.152 8.109 1.00 91.00 91 THR A O 1
ATOM 748 N N . LYS A 1 92 ? 4.106 -8.473 5.977 1.00 85.19 92 LYS A N 1
ATOM 749 C CA . LYS A 1 92 ? 4.850 -9.555 5.318 1.00 85.19 92 LYS A CA 1
ATOM 750 C C . LYS A 1 92 ? 6.276 -9.129 4.962 1.00 85.19 92 LYS A C 1
ATOM 752 O O . LYS A 1 92 ? 7.050 -9.935 4.452 1.00 85.19 92 LYS A O 1
ATOM 757 N N . LEU A 1 93 ? 6.631 -7.868 5.224 1.00 78.44 93 LEU A N 1
ATOM 758 C CA . LEU A 1 93 ? 7.996 -7.366 5.100 1.00 78.44 93 LEU A CA 1
ATOM 759 C C . LEU A 1 93 ? 8.831 -7.946 6.243 1.00 78.44 93 LEU A C 1
ATOM 761 O O . LEU A 1 93 ? 9.031 -7.310 7.274 1.00 78.44 93 LEU A O 1
ATOM 765 N N . ASN A 1 94 ? 9.271 -9.185 6.064 1.00 69.88 94 ASN A N 1
ATOM 766 C CA . ASN A 1 94 ? 10.033 -9.917 7.070 1.00 69.88 94 ASN A CA 1
ATOM 767 C C . ASN A 1 94 ? 11.537 -9.587 7.002 1.00 69.88 94 ASN A C 1
ATOM 769 O O . ASN A 1 94 ? 12.255 -9.863 7.960 1.00 69.88 94 ASN A O 1
ATOM 773 N N . ARG A 1 95 ? 12.013 -8.983 5.894 1.00 65.56 95 ARG A N 1
ATOM 774 C CA . ARG A 1 95 ? 13.341 -8.358 5.705 1.00 65.56 95 ARG A CA 1
ATOM 775 C C . ARG A 1 95 ? 13.492 -7.787 4.285 1.00 65.56 95 ARG A C 1
ATOM 777 O O . ARG A 1 95 ? 13.248 -8.507 3.327 1.00 65.56 95 ARG A O 1
ATOM 784 N N . ILE A 1 96 ? 14.030 -6.569 4.175 1.00 52.56 96 ILE A N 1
ATOM 785 C CA . ILE A 1 96 ? 15.032 -6.176 3.164 1.00 52.56 96 ILE A CA 1
ATOM 786 C C . ILE A 1 96 ? 16.084 -5.386 3.956 1.00 52.56 96 ILE A C 1
ATOM 788 O O . ILE A 1 96 ? 15.795 -4.301 4.457 1.00 52.56 96 ILE A O 1
ATOM 792 N N . LYS A 1 97 ? 17.267 -5.972 4.193 1.00 56.41 97 LYS A N 1
ATOM 793 C CA . LYS A 1 97 ? 18.390 -5.257 4.822 1.00 56.41 97 LYS A CA 1
ATOM 794 C C . LYS A 1 97 ? 18.798 -4.131 3.870 1.00 56.41 97 LYS A C 1
ATOM 796 O O . LYS A 1 97 ? 19.226 -4.447 2.772 1.00 56.41 97 LYS A O 1
ATOM 801 N N . GLY A 1 98 ? 18.645 -2.884 4.319 1.00 52.56 98 GLY A N 1
ATOM 802 C CA . GLY A 1 98 ? 19.231 -1.657 3.769 1.00 52.56 98 GLY A CA 1
ATOM 803 C C . GLY A 1 98 ? 19.260 -1.523 2.245 1.00 52.56 98 GLY A C 1
ATOM 804 O O . GLY A 1 98 ? 20.131 -2.086 1.591 1.00 52.56 98 GLY A O 1
ATOM 805 N N . LEU A 1 99 ? 18.416 -0.648 1.699 1.00 57.56 99 LEU A N 1
ATOM 806 C CA . LEU A 1 99 ? 18.869 0.146 0.559 1.00 57.56 99 LEU A CA 1
ATOM 807 C C . LEU A 1 99 ? 19.904 1.113 1.150 1.00 57.56 99 LEU A C 1
ATOM 809 O O . LEU A 1 99 ? 19.528 2.007 1.906 1.00 57.56 99 LEU A O 1
ATOM 813 N N . LYS A 1 100 ? 21.194 0.812 0.960 1.00 49.38 100 LYS A N 1
ATOM 814 C CA . LYS A 1 100 ? 22.249 1.808 1.176 1.00 49.38 100 LYS A CA 1
ATOM 815 C C . LYS A 1 100 ? 22.004 2.994 0.253 1.00 49.38 100 LYS A C 1
ATOM 817 O O . LYS A 1 100 ? 21.593 2.734 -0.900 1.00 49.38 100 LYS A O 1
#

Mean predicted aligned error: 7.38 Å

Solvent-accessible surface area (backbone atoms only — not comparable to full-atom values): 5914 Å² total; per-residue (Å²): 145,58,78,88,57,53,63,46,74,51,66,64,67,63,77,42,100,51,99,84,59,70,58,45,92,44,56,36,38,33,36,35,31,36,35,82,36,66,90,50,52,42,83,71,48,37,42,38,37,37,51,44,81,45,79,40,97,89,69,42,54,22,38,42,35,39,34,22,50,70,86,43,74,39,37,37,40,33,30,28,60,91,78,67,43,78,76,46,77,49,67,68,76,84,77,78,86,69,90,123

Nearest PDB structures (foldseek):
  7ko2-assembly4_D  TM=2.900E-01  e=3.076E+00  Escherichia coli K-12
  8tm0-assembly1_C  TM=4.324E-01  e=6.438E+00  Homo sapiens
  7ko2-assembly2_B  TM=2.446E-01  e=2.127E+00  Escherichia coli K-12
  4jne-assembly1_B  TM=2.801E-01  e=6.438E+00  Escherichia coli K-12
  5nro-assembly1_A  TM=2.703E-01  e=6.787E+00  Escherichia coli